Protein AF-A0A645CC15-F1 (afdb_monomer_lite)

InterPro domains:
  IPR006121 Heavy metal-associated domain, HMA [PF00403] (12-64)
  IPR006121 Heavy metal-associated domain, HMA [PS50846] (5-71)
  IPR006121 Heavy metal-associated domain, HMA [cd00371] (8-65)
  IPR036163 Heavy metal-associated domain superfamily [SSF55008] (3-65)

Secondary structure (DSSP, 8-state):
-PPEEEEEEE-TT--SHHHHHHHHHHHHTSTTEEEEEEETTTTEEEEEEE-TT--HHHHHHHHHHHHHS-----EEEETTEEEE--

Organism: NCBI:txid1076179

Radius of gyration: 12.29 Å; chains: 1; bounding box: 32×30×28 Å

Foldseek 3Di:
DWDKDKDKDQAPLCPDPLLVVLLVVLLVLEPFWPDWDADVPRSMTMTIGGHPQDDPVLSVVSSVCCSVVVDSFSQHCDNNDGDGPD

Structure (mmCIF, N/CA/C/O backbone):
data_AF-A0A645CC15-F1
#
_entry.id   AF-A0A645CC15-F1
#
loop_
_atom_site.group_PDB
_atom_site.id
_atom_site.type_symbol
_atom_site.label_atom_id
_atom_site.label_alt_id
_atom_site.label_comp_id
_atom_site.label_asym_id
_atom_site.label_entity_id
_atom_site.label_seq_id
_atom_site.pdbx_PDB_ins_code
_atom_site.Cartn_x
_atom_site.Cartn_y
_atom_site.Cartn_z
_atom_site.occupancy
_atom_site.B_iso_or_equiv
_atom_site.auth_seq_id
_atom_site.auth_comp_id
_atom_site.auth_asym_id
_atom_site.auth_atom_id
_atom_site.pdbx_PDB_model_num
ATOM 1 N N . MET A 1 1 ? -22.075 5.997 10.101 1.00 57.97 1 MET A N 1
ATOM 2 C CA . MET A 1 1 ? -21.750 6.798 8.904 1.00 57.97 1 MET A CA 1
ATOM 3 C C . MET A 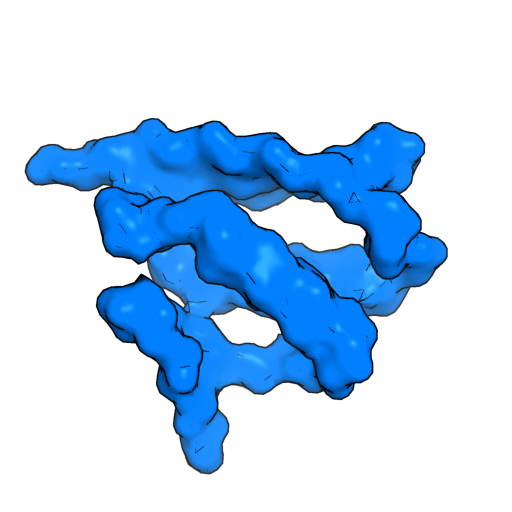1 1 ? -20.355 6.393 8.501 1.00 57.97 1 MET A C 1
ATOM 5 O O . MET A 1 1 ? -19.455 6.564 9.310 1.00 57.97 1 MET A O 1
ATOM 9 N N . ASN A 1 2 ? -20.195 5.766 7.343 1.00 68.12 2 ASN A N 1
ATOM 10 C CA . ASN A 1 2 ? -18.873 5.397 6.869 1.00 68.12 2 ASN A CA 1
ATOM 11 C C . ASN A 1 2 ? -18.234 6.595 6.154 1.00 68.12 2 ASN A C 1
ATOM 13 O O . ASN A 1 2 ? -18.883 7.234 5.325 1.00 68.12 2 ASN A O 1
ATOM 17 N N . THR A 1 3 ? -16.981 6.902 6.485 1.00 82.50 3 THR A N 1
ATOM 18 C CA . THR A 1 3 ? -16.244 8.026 5.898 1.00 82.50 3 THR A CA 1
ATOM 19 C C . THR A 1 3 ? -15.385 7.537 4.737 1.00 82.50 3 THR A C 1
ATOM 21 O O . THR A 1 3 ? -14.643 6.561 4.862 1.00 82.50 3 THR A O 1
ATOM 24 N N . ILE A 1 4 ? -15.466 8.222 3.595 1.00 88.06 4 ILE A N 1
ATOM 25 C CA . ILE A 1 4 ? -14.613 7.937 2.439 1.00 88.06 4 ILE A CA 1
ATOM 26 C C . ILE A 1 4 ? -13.303 8.713 2.584 1.00 88.06 4 ILE A C 1
ATOM 28 O O . ILE A 1 4 ? -13.285 9.943 2.636 1.00 88.06 4 ILE A O 1
ATOM 32 N N . HIS A 1 5 ? -12.189 7.992 2.575 1.00 87.25 5 HIS A N 1
ATOM 33 C CA . HIS A 1 5 ? -10.843 8.541 2.623 1.00 87.25 5 HIS A CA 1
ATOM 34 C C . HIS A 1 5 ? -10.128 8.309 1.295 1.00 87.25 5 HIS A C 1
ATOM 36 O O . HIS A 1 5 ? -10.162 7.222 0.726 1.00 87.25 5 HIS A O 1
ATOM 42 N N . THR A 1 6 ? -9.431 9.337 0.806 1.00 89.88 6 THR A N 1
ATOM 43 C CA . THR A 1 6 ? -8.568 9.232 -0.377 1.00 89.88 6 THR A CA 1
ATOM 44 C C . THR A 1 6 ? -7.115 9.449 0.015 1.00 89.88 6 THR A C 1
ATOM 46 O O . THR A 1 6 ? -6.740 10.505 0.524 1.00 89.88 6 THR A O 1
ATOM 49 N N . VAL A 1 7 ? -6.263 8.475 -0.290 1.00 88.25 7 VAL A N 1
ATOM 50 C CA . VAL A 1 7 ? -4.828 8.517 -0.016 1.00 88.25 7 VAL A CA 1
ATOM 51 C C . VAL A 1 7 ? -4.047 8.448 -1.322 1.00 88.25 7 VAL A C 1
ATOM 53 O O . VAL A 1 7 ? -4.275 7.583 -2.162 1.00 88.25 7 VAL A O 1
ATOM 56 N N . LYS A 1 8 ? -3.081 9.360 -1.478 1.00 89.38 8 LYS A N 1
ATOM 57 C CA . LYS A 1 8 ? -2.120 9.370 -2.588 1.00 89.38 8 LYS A CA 1
ATOM 58 C C . LYS A 1 8 ? -0.724 9.046 -2.061 1.00 89.38 8 LYS A C 1
ATOM 60 O O . LYS A 1 8 ? -0.230 9.691 -1.131 1.00 89.38 8 LYS A O 1
ATOM 65 N N . LEU A 1 9 ? -0.090 8.043 -2.652 1.00 86.19 9 LEU A N 1
ATOM 66 C CA . LEU A 1 9 ? 1.243 7.562 -2.312 1.00 86.19 9 LEU A CA 1
ATOM 67 C C . LEU A 1 9 ? 2.107 7.578 -3.568 1.00 86.19 9 LEU A C 1
ATOM 69 O O . LEU A 1 9 ? 1.786 6.935 -4.562 1.00 86.19 9 LEU A O 1
ATOM 73 N N . LYS A 1 10 ? 3.219 8.309 -3.520 1.00 84.12 10 LYS A N 1
ATOM 74 C CA . LYS A 1 10 ? 4.242 8.236 -4.562 1.00 84.12 10 LYS A CA 1
ATOM 75 C C . LYS A 1 10 ? 5.143 7.049 -4.245 1.00 84.12 10 LYS A C 1
ATOM 77 O O . LYS A 1 10 ? 5.690 7.001 -3.140 1.00 84.12 10 LYS A O 1
ATOM 82 N N . GLN A 1 11 ? 5.259 6.096 -5.165 1.00 75.06 11 GLN A N 1
ATOM 83 C CA . GLN A 1 11 ? 6.101 4.922 -4.977 1.00 75.06 11 GLN A CA 1
ATOM 84 C C . GLN A 1 11 ? 7.109 4.725 -6.092 1.00 75.06 11 GLN A C 1
ATOM 86 O O . GLN A 1 11 ? 6.813 4.198 -7.159 1.00 75.06 11 GLN A O 1
ATOM 91 N N . SER A 1 12 ? 8.348 5.098 -5.785 1.00 70.19 12 SER A N 1
ATOM 92 C CA . SER A 1 12 ? 9.484 4.981 -6.694 1.00 70.19 12 SER A CA 1
ATOM 93 C C . SER A 1 12 ? 9.910 3.531 -6.944 1.00 70.19 12 SER A C 1
ATOM 95 O O . SER A 1 12 ? 10.523 3.266 -7.974 1.00 70.19 12 SER A O 1
ATOM 97 N N . ASN A 1 13 ? 9.563 2.613 -6.029 1.00 66.00 13 ASN A N 1
ATOM 98 C CA . ASN A 1 13 ? 9.967 1.201 -6.050 1.00 66.00 13 ASN A CA 1
ATOM 99 C C . ASN A 1 13 ? 9.047 0.279 -6.880 1.00 66.00 13 ASN A C 1
ATOM 101 O O . ASN A 1 13 ? 9.312 -0.915 -6.994 1.00 66.00 13 ASN A O 1
ATOM 105 N N . MET A 1 14 ? 7.976 0.804 -7.487 1.00 65.06 14 MET A N 1
ATOM 106 C CA . MET A 1 14 ? 7.139 0.064 -8.443 1.00 65.06 14 MET A CA 1
ATOM 107 C C . MET A 1 14 ? 7.779 0.098 -9.835 1.00 65.06 14 MET A C 1
ATOM 109 O O . MET A 1 14 ? 7.382 0.877 -10.695 1.00 65.06 14 MET A O 1
ATOM 113 N N . LEU A 1 15 ? 8.829 -0.700 -10.030 1.00 59.78 15 LEU A N 1
ATOM 114 C CA . LEU A 1 15 ? 9.670 -0.633 -11.234 1.00 59.78 15 LEU A CA 1
ATOM 115 C C . LEU A 1 15 ? 9.310 -1.667 -12.312 1.00 59.78 15 LEU A C 1
ATOM 117 O O . LEU A 1 15 ? 9.765 -1.543 -13.442 1.00 59.78 15 LEU A O 1
ATOM 121 N N . CYS A 1 16 ? 8.496 -2.676 -11.996 1.00 73.44 16 CYS A N 1
ATOM 122 C CA . CYS A 1 16 ? 8.157 -3.754 -12.926 1.00 73.44 16 CYS A CA 1
ATOM 123 C C . CYS A 1 16 ? 6.644 -3.991 -12.978 1.00 73.44 16 CYS A C 1
ATOM 125 O O . CYS A 1 16 ? 5.978 -3.976 -11.939 1.00 73.44 16 CYS A O 1
ATOM 127 N N . ASN A 1 17 ? 6.115 -4.298 -14.170 1.00 72.00 17 ASN A N 1
ATOM 128 C CA . ASN A 1 17 ? 4.706 -4.650 -14.390 1.00 72.00 17 ASN A CA 1
ATOM 129 C C . ASN A 1 17 ? 4.231 -5.749 -13.425 1.00 72.00 17 ASN A C 1
ATOM 131 O O . ASN A 1 17 ? 3.112 -5.692 -12.926 1.00 72.00 17 ASN A O 1
ATOM 135 N N . ARG A 1 18 ? 5.106 -6.704 -13.087 1.00 75.56 18 ARG A N 1
ATOM 136 C CA . ARG A 1 18 ? 4.810 -7.778 -12.128 1.00 75.56 18 ARG A CA 1
ATOM 137 C C . ARG A 1 18 ? 4.589 -7.253 -10.704 1.00 75.56 18 ARG A C 1
ATOM 139 O O . ARG A 1 18 ? 3.636 -7.658 -10.043 1.00 75.56 18 ARG A O 1
ATOM 146 N N . CYS A 1 19 ? 5.425 -6.313 -10.256 1.00 76.25 19 CYS A N 1
ATOM 147 C CA . CYS A 1 19 ? 5.278 -5.661 -8.952 1.00 76.25 19 CYS A CA 1
ATOM 148 C C . CYS A 1 19 ? 4.005 -4.811 -8.899 1.00 76.25 19 CYS A C 1
ATOM 150 O O . CYS A 1 19 ? 3.312 -4.824 -7.886 1.00 76.25 19 CYS A O 1
ATOM 152 N N . LEU A 1 20 ? 3.657 -4.126 -9.995 1.00 78.94 20 LEU A N 1
ATOM 153 C CA . LEU A 1 20 ? 2.391 -3.400 -10.082 1.00 78.94 20 LEU A CA 1
ATOM 154 C C . LEU A 1 20 ? 1.203 -4.344 -9.892 1.00 78.94 20 LEU A C 1
ATOM 156 O O . LEU A 1 20 ? 0.349 -4.078 -9.051 1.00 78.94 20 LEU A O 1
ATOM 160 N N . THR A 1 21 ? 1.146 -5.437 -10.658 1.00 80.75 21 THR A N 1
ATOM 161 C CA . THR A 1 21 ? 0.041 -6.399 -10.571 1.00 80.75 21 THR A CA 1
ATOM 162 C C . THR A 1 21 ? -0.108 -6.947 -9.155 1.00 80.75 21 THR A C 1
ATOM 164 O O . THR A 1 21 ? -1.228 -7.055 -8.661 1.00 80.75 21 THR A O 1
ATOM 167 N N . ASN A 1 22 ? 1.004 -7.247 -8.480 1.00 81.00 22 ASN A N 1
ATOM 168 C CA . ASN A 1 22 ? 0.981 -7.706 -7.095 1.00 81.00 22 ASN A CA 1
ATOM 169 C C . ASN A 1 22 ? 0.422 -6.651 -6.140 1.00 81.00 22 ASN A C 1
ATOM 171 O O . ASN A 1 22 ? -0.409 -6.984 -5.301 1.00 81.00 22 ASN A O 1
ATOM 175 N N . VAL A 1 23 ? 0.831 -5.389 -6.280 1.00 81.69 23 VAL A N 1
ATOM 176 C CA . VAL A 1 23 ? 0.331 -4.312 -5.420 1.00 81.69 23 VAL A CA 1
ATOM 177 C C . VAL A 1 23 ? -1.157 -4.072 -5.647 1.00 81.69 23 VAL A C 1
ATOM 179 O O . VAL A 1 23 ? -1.909 -3.981 -4.682 1.00 81.69 23 VAL A O 1
ATOM 182 N N . VAL A 1 24 ? -1.594 -3.996 -6.907 1.00 83.19 24 VAL A N 1
ATOM 183 C CA . VAL A 1 24 ? -3.013 -3.832 -7.253 1.00 83.19 24 VAL A CA 1
ATOM 184 C C . VAL A 1 24 ? -3.827 -4.970 -6.643 1.00 83.19 24 VAL A C 1
ATOM 186 O O . VAL A 1 24 ? -4.799 -4.702 -5.949 1.00 83.19 24 VAL A O 1
ATOM 189 N N . LYS A 1 25 ? -3.384 -6.224 -6.806 1.00 82.56 25 LYS A N 1
ATOM 190 C CA . LYS A 1 25 ? -4.033 -7.386 -6.182 1.00 82.56 25 LYS A CA 1
ATOM 191 C C . LYS A 1 25 ? -4.069 -7.282 -4.659 1.00 82.56 25 LYS A C 1
ATOM 193 O O . LYS A 1 25 ? -5.125 -7.477 -4.078 1.00 82.56 25 LYS A O 1
ATOM 198 N N . ALA A 1 26 ? -2.941 -6.978 -4.018 1.00 81.75 26 ALA A N 1
ATOM 199 C CA . ALA A 1 26 ? -2.847 -6.890 -2.563 1.00 81.75 26 ALA A CA 1
ATOM 200 C C . ALA A 1 26 ? -3.775 -5.815 -1.992 1.00 81.75 26 ALA A C 1
ATOM 202 O O . ALA A 1 26 ? -4.436 -6.047 -0.986 1.00 81.75 26 ALA A O 1
ATOM 203 N N . LEU A 1 27 ? -3.848 -4.660 -2.655 1.00 81.12 27 LEU A N 1
ATOM 204 C CA . LEU A 1 27 ? -4.753 -3.587 -2.275 1.00 81.12 27 LEU A CA 1
ATOM 205 C C . LEU A 1 27 ? -6.211 -3.985 -2.532 1.00 81.12 27 LEU A C 1
ATOM 207 O O . LEU A 1 27 ? -7.022 -3.831 -1.636 1.00 81.12 27 LEU A O 1
ATOM 211 N N . SER A 1 28 ? -6.554 -4.571 -3.682 1.00 82.19 28 SER A N 1
ATOM 212 C CA . SER A 1 28 ? -7.926 -5.026 -3.969 1.00 82.19 28 SER A CA 1
ATOM 213 C C . SER A 1 28 ? -8.461 -6.091 -3.002 1.00 82.19 28 SER A C 1
ATOM 215 O O . SER A 1 28 ? -9.670 -6.273 -2.930 1.00 82.19 28 SER A O 1
ATOM 217 N N . LEU A 1 29 ? -7.593 -6.793 -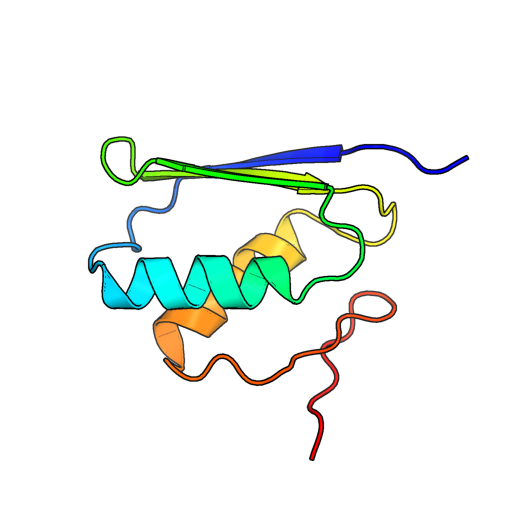2.267 1.00 78.81 29 LEU A N 1
ATOM 218 C CA . LEU A 1 29 ? -7.995 -7.730 -1.209 1.00 78.81 29 LEU A CA 1
ATOM 219 C C . LEU A 1 29 ? -8.364 -7.034 0.110 1.00 78.81 29 LEU A C 1
ATOM 221 O O . LEU A 1 29 ? -8.858 -7.687 1.026 1.00 78.81 29 LEU A O 1
ATOM 225 N N . ILE A 1 30 ? -8.094 -5.736 0.234 1.00 78.62 30 ILE A N 1
ATOM 226 C CA . ILE A 1 30 ? -8.434 -4.955 1.416 1.00 78.62 30 ILE A CA 1
ATOM 227 C C . ILE A 1 30 ? -9.927 -4.632 1.381 1.00 78.62 30 ILE A C 1
ATOM 229 O O . ILE A 1 30 ? -10.415 -3.957 0.472 1.00 78.62 30 ILE A O 1
ATOM 233 N N . GLU A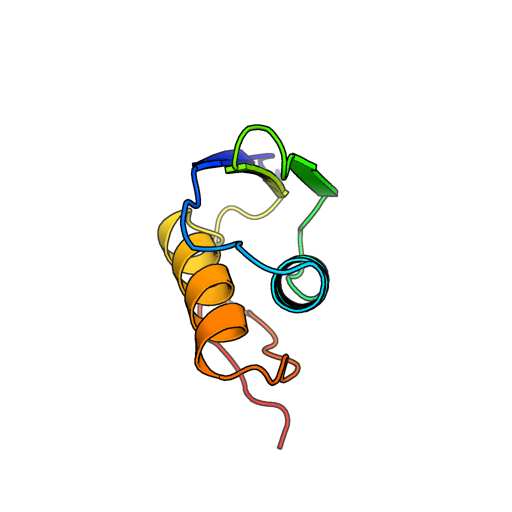 1 31 ? -10.640 -5.054 2.419 1.00 77.88 31 GLU A N 1
ATOM 234 C CA . GLU A 1 31 ? -12.043 -4.700 2.595 1.00 77.88 31 GLU A CA 1
ATOM 235 C C . GLU A 1 31 ? -12.223 -3.194 2.817 1.00 77.88 31 GLU A C 1
ATOM 237 O O . GLU A 1 31 ? -11.512 -2.551 3.597 1.00 77.88 31 GLU A O 1
ATOM 242 N N . GLY A 1 32 ? -13.207 -2.630 2.119 1.00 81.75 32 GLY A N 1
ATOM 243 C CA . GLY A 1 32 ? -13.523 -1.207 2.164 1.00 81.75 32 GLY A CA 1
ATOM 244 C C . GLY A 1 32 ? -12.829 -0.371 1.091 1.00 81.75 32 GLY A C 1
ATOM 245 O O . GLY A 1 32 ? -13.071 0.828 1.047 1.00 81.75 32 GLY A O 1
ATOM 246 N N . ILE A 1 33 ? -12.003 -0.927 0.195 1.00 85.38 33 ILE A N 1
ATOM 247 C CA . ILE A 1 33 ? -11.569 -0.156 -0.984 1.00 85.38 33 ILE A CA 1
ATOM 248 C C . ILE A 1 33 ? -12.750 0.061 -1.934 1.00 85.38 33 ILE A C 1
ATOM 250 O O . ILE A 1 33 ? -13.380 -0.891 -2.379 1.00 85.38 33 ILE A O 1
ATOM 254 N N . GLN A 1 34 ? -12.985 1.325 -2.283 1.00 88.31 34 GLN A N 1
ATOM 255 C CA . GLN A 1 34 ? -13.981 1.761 -3.264 1.00 88.31 34 GLN A CA 1
ATOM 256 C C . GLN A 1 34 ? -13.345 1.987 -4.644 1.00 88.31 34 GLN A C 1
ATOM 258 O O . GLN A 1 34 ? -13.882 1.577 -5.667 1.00 88.31 34 GLN A O 1
ATOM 263 N N . GLU A 1 35 ? -12.173 2.630 -4.690 1.00 88.38 35 GLU A N 1
ATOM 264 C CA . GLU A 1 35 ? -11.492 2.958 -5.946 1.00 88.38 35 GLU A CA 1
ATOM 265 C C . GLU A 1 35 ? -9.980 2.798 -5.798 1.00 88.38 35 GLU A C 1
ATOM 267 O O . GLU A 1 35 ? -9.375 3.224 -4.813 1.00 88.38 35 GLU A O 1
ATOM 272 N N . LEU A 1 36 ? -9.346 2.223 -6.817 1.00 87.62 36 LEU A N 1
ATOM 273 C CA . LEU A 1 36 ? -7.902 2.072 -6.883 1.00 87.62 36 LEU A CA 1
ATOM 274 C C . LEU A 1 36 ? -7.399 2.555 -8.237 1.00 87.62 36 LEU A C 1
ATOM 276 O O . LEU A 1 36 ? -7.803 2.055 -9.283 1.00 87.62 36 LEU A O 1
ATOM 280 N N . ASN A 1 37 ? -6.499 3.531 -8.216 1.00 87.31 37 ASN A N 1
ATOM 281 C CA . ASN A 1 37 ? -5.967 4.152 -9.416 1.00 87.31 37 ASN A CA 1
ATOM 282 C C . ASN A 1 37 ? -4.443 4.233 -9.319 1.00 87.31 37 ASN A C 1
ATOM 284 O O . ASN A 1 37 ? -3.900 4.901 -8.439 1.00 87.31 37 ASN A O 1
ATOM 288 N N . VAL A 1 38 ? -3.741 3.532 -10.208 1.00 83.06 38 VAL A N 1
ATOM 289 C CA . VAL A 1 38 ? -2.276 3.510 -10.220 1.00 83.06 38 VAL A CA 1
ATOM 290 C C . VAL A 1 38 ? -1.763 4.076 -11.525 1.00 83.06 38 VAL A C 1
ATOM 292 O O . VAL A 1 38 ? -2.152 3.648 -12.606 1.00 83.06 38 VAL A O 1
ATOM 295 N N . ASN A 1 39 ? -0.846 5.024 -11.409 1.00 84.62 39 ASN A N 1
ATOM 296 C CA . ASN A 1 39 ? -0.179 5.661 -12.520 1.00 84.62 39 ASN A CA 1
ATOM 297 C C . ASN A 1 39 ? 1.315 5.322 -12.455 1.00 84.62 39 ASN A C 1
ATOM 299 O O . ASN A 1 39 ? 2.047 5.886 -11.640 1.00 84.62 39 ASN A O 1
ATOM 303 N N . LEU A 1 40 ? 1.752 4.379 -13.294 1.00 78.06 40 LEU A N 1
ATOM 304 C CA . LEU A 1 40 ? 3.160 3.975 -13.384 1.00 78.06 40 LEU A CA 1
ATOM 305 C C . LEU A 1 40 ? 4.056 5.098 -13.900 1.00 78.06 40 LEU A C 1
ATOM 307 O O . LEU A 1 40 ? 5.136 5.302 -13.354 1.00 78.06 40 LEU A O 1
ATOM 311 N N . ASP A 1 41 ? 3.580 5.846 -14.893 1.00 82.38 41 ASP A N 1
ATOM 312 C CA . ASP A 1 41 ? 4.314 6.943 -15.526 1.00 82.38 41 ASP A CA 1
ATOM 313 C C . ASP A 1 41 ? 4.719 8.006 -14.489 1.00 82.38 41 ASP A C 1
ATOM 315 O O . ASP A 1 41 ? 5.882 8.383 -14.348 1.00 82.38 41 ASP A O 1
ATOM 319 N N . LYS A 1 42 ? 3.765 8.375 -13.625 1.00 84.25 42 LYS A N 1
ATOM 320 C CA . LYS A 1 42 ? 3.967 9.319 -12.514 1.00 84.25 42 LYS A CA 1
ATOM 321 C C . LYS A 1 42 ? 4.429 8.660 -11.213 1.00 84.25 42 LYS A C 1
ATOM 323 O O . LYS A 1 42 ? 4.640 9.367 -10.220 1.00 84.25 42 LYS A O 1
ATOM 328 N N . LYS A 1 43 ? 4.560 7.330 -11.187 1.00 83.81 43 LYS A N 1
ATOM 329 C CA . LYS A 1 43 ? 4.853 6.520 -9.993 1.00 83.81 43 LYS A CA 1
ATOM 330 C C . LYS A 1 43 ? 3.936 6.864 -8.812 1.00 83.81 43 LYS A C 1
ATOM 332 O O . LYS A 1 43 ? 4.394 7.047 -7.681 1.00 83.81 43 LYS A O 1
ATOM 337 N N . LEU A 1 44 ? 2.642 7.024 -9.083 1.00 84.88 44 LEU A N 1
ATOM 338 C CA . LEU A 1 44 ? 1.646 7.505 -8.129 1.00 84.88 44 LEU A CA 1
ATOM 339 C C . LEU A 1 44 ? 0.506 6.500 -7.975 1.00 84.88 44 LEU A C 1
ATOM 341 O O . LEU A 1 44 ? -0.111 6.091 -8.949 1.00 84.88 44 LEU A O 1
ATOM 345 N N . VAL A 1 45 ? 0.203 6.146 -6.732 1.00 85.94 45 VAL A N 1
ATOM 346 C CA . VAL A 1 45 ? -0.882 5.245 -6.337 1.00 85.94 45 VAL A CA 1
ATOM 347 C C . VAL A 1 45 ? -1.920 6.078 -5.592 1.00 85.94 45 VAL A C 1
ATOM 349 O O . VAL A 1 45 ? -1.603 6.699 -4.576 1.00 85.94 45 VAL A O 1
ATOM 352 N N . LYS A 1 46 ? -3.151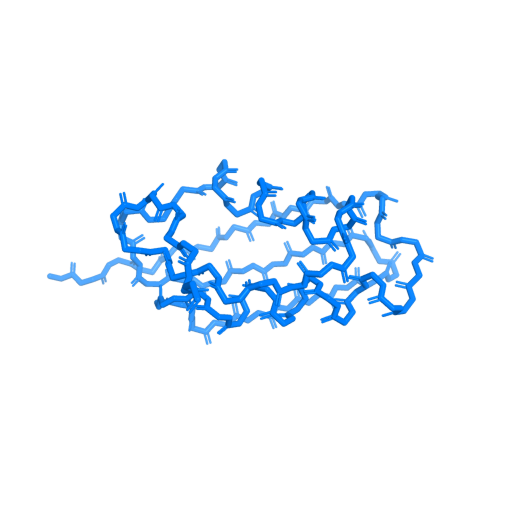 6.120 -6.090 1.00 89.19 46 LYS A N 1
ATOM 353 C CA . LYS A 1 46 ? -4.309 6.729 -5.435 1.00 89.19 46 LYS A CA 1
ATOM 354 C C . LYS A 1 46 ? -5.255 5.607 -5.013 1.00 89.19 46 LYS A C 1
ATOM 356 O O . LYS A 1 46 ? -5.650 4.791 -5.838 1.00 89.19 46 LYS A O 1
ATOM 361 N N . ILE A 1 47 ? -5.607 5.582 -3.735 1.00 89.06 47 ILE A N 1
ATOM 362 C CA . ILE A 1 47 ? -6.570 4.641 -3.169 1.00 89.06 47 ILE A CA 1
ATOM 363 C C . ILE A 1 47 ? -7.687 5.445 -2.513 1.00 89.06 47 ILE A C 1
ATOM 365 O O . ILE A 1 47 ? -7.405 6.366 -1.746 1.00 89.06 47 ILE A O 1
ATOM 369 N N . THR A 1 48 ? -8.925 5.075 -2.797 1.00 89.69 48 THR A N 1
ATOM 370 C CA . THR A 1 48 ? -10.130 5.572 -2.142 1.00 89.69 48 THR A CA 1
ATOM 371 C C . THR A 1 48 ? -10.747 4.409 -1.381 1.00 89.69 48 THR A C 1
ATOM 373 O O . THR A 1 48 ? -11.026 3.366 -1.972 1.00 89.69 48 THR A O 1
ATOM 376 N N . TYR A 1 49 ? -10.931 4.562 -0.078 1.00 88.00 49 TYR A N 1
ATOM 377 C CA . TYR A 1 49 ? -11.471 3.518 0.782 1.00 88.00 49 TYR A CA 1
ATOM 378 C C . TYR A 1 49 ? -12.446 4.099 1.798 1.00 88.00 49 TYR A C 1
ATOM 380 O O . TYR A 1 49 ? -12.320 5.238 2.234 1.00 88.00 49 TYR A O 1
ATOM 388 N N . GLU A 1 50 ? -13.419 3.291 2.164 1.00 86.88 50 GLU A N 1
ATOM 389 C CA . GLU A 1 50 ? -14.502 3.593 3.074 1.00 86.88 50 GLU A CA 1
ATOM 390 C C . GLU A 1 50 ? -14.303 2.760 4.346 1.00 86.88 50 GLU A C 1
ATOM 392 O O . GLU A 1 50 ? -14.910 1.710 4.543 1.00 86.88 50 GLU A O 1
ATOM 397 N N . ASN A 1 51 ? -13.340 3.175 5.169 1.00 79.25 51 ASN A N 1
ATOM 398 C CA . ASN A 1 51 ? -13.023 2.494 6.419 1.00 79.25 51 ASN A CA 1
ATOM 399 C C . ASN A 1 51 ? -12.196 3.415 7.324 1.00 79.25 51 ASN A C 1
ATOM 401 O O . ASN A 1 51 ? -11.030 3.681 7.032 1.00 79.25 51 ASN A O 1
ATOM 405 N N . ASP A 1 52 ? -12.771 3.839 8.448 1.00 73.25 52 ASP A N 1
ATOM 406 C CA . ASP A 1 52 ? -12.086 4.656 9.462 1.00 73.25 52 ASP A CA 1
ATOM 407 C C . ASP A 1 52 ? -10.902 3.921 10.116 1.00 73.25 52 ASP A C 1
ATOM 409 O O . ASP A 1 52 ? -9.982 4.536 10.656 1.00 73.25 52 ASP A O 1
ATOM 413 N N . LYS A 1 53 ? -10.877 2.584 10.042 1.00 70.50 53 LYS A N 1
ATOM 414 C CA . LYS A 1 53 ? -9.768 1.792 10.573 1.00 70.50 53 LYS A CA 1
ATOM 415 C C . LYS A 1 53 ? -8.564 1.839 9.635 1.00 70.50 53 LYS A C 1
ATOM 417 O O . LYS A 1 53 ? -7.439 1.833 10.119 1.00 70.50 53 LYS A O 1
ATOM 422 N N . LEU A 1 54 ? -8.742 1.956 8.316 1.00 75.75 54 LEU A N 1
ATOM 423 C CA . LEU A 1 54 ? -7.619 1.947 7.375 1.00 75.75 54 LEU A CA 1
ATOM 424 C C . LEU A 1 54 ? -6.812 3.246 7.434 1.00 75.75 54 LEU A C 1
ATOM 426 O O . LEU A 1 54 ? -7.284 4.342 7.139 1.00 75.75 54 LEU A O 1
ATOM 430 N N . SER A 1 55 ? -5.528 3.108 7.748 1.00 79.12 55 SER A N 1
ATOM 431 C CA . SER A 1 55 ? -4.587 4.225 7.776 1.00 79.12 55 SER A CA 1
ATOM 432 C C . SER A 1 55 ? -3.615 4.186 6.600 1.00 79.12 55 SER A C 1
ATOM 434 O O . SER A 1 55 ? -3.160 3.125 6.169 1.00 79.12 55 SER A O 1
ATOM 436 N N . LYS A 1 56 ? -3.168 5.367 6.154 1.00 82.38 56 LYS A N 1
ATOM 437 C CA . LYS A 1 56 ? -2.121 5.528 5.123 1.00 82.38 56 LYS A CA 1
ATOM 438 C C . LYS A 1 56 ? -0.868 4.679 5.389 1.00 82.38 56 LYS A C 1
ATOM 440 O O . LYS A 1 56 ? -0.235 4.211 4.444 1.00 82.38 56 LYS A O 1
ATOM 445 N N . LYS A 1 57 ? -0.506 4.485 6.664 1.00 82.69 57 LYS A N 1
ATOM 446 C CA . LYS A 1 57 ? 0.633 3.657 7.087 1.00 82.69 57 LYS A CA 1
ATOM 447 C C . LYS A 1 57 ? 0.445 2.184 6.704 1.00 82.69 57 LYS A C 1
ATOM 449 O O . LYS A 1 57 ? 1.351 1.613 6.110 1.00 82.69 57 LYS A O 1
ATOM 454 N N . VAL A 1 58 ? -0.739 1.626 6.960 1.00 81.44 58 VAL A N 1
ATOM 455 C CA . VAL A 1 58 ? -1.097 0.235 6.633 1.00 81.44 58 VAL A CA 1
ATOM 456 C C . VAL A 1 58 ? -1.056 0.017 5.124 1.00 81.44 58 VAL A C 1
ATOM 458 O O . VAL A 1 58 ? -0.398 -0.900 4.648 1.00 81.44 58 VAL A O 1
ATOM 461 N N . ILE A 1 59 ? -1.652 0.930 4.353 1.00 83.19 59 ILE A N 1
ATOM 462 C CA . ILE A 1 59 ? -1.622 0.881 2.883 1.00 83.19 59 ILE A CA 1
ATOM 463 C C . ILE A 1 59 ? -0.178 0.881 2.365 1.00 83.19 59 ILE A C 1
ATOM 465 O O . ILE A 1 59 ? 0.177 0.095 1.490 1.00 83.19 59 ILE A O 1
ATOM 469 N N . ARG A 1 60 ? 0.687 1.746 2.910 1.00 84.25 60 ARG A N 1
ATOM 470 C CA . ARG A 1 60 ? 2.103 1.796 2.518 1.00 84.25 60 ARG A CA 1
ATOM 471 C C . ARG A 1 60 ? 2.835 0.495 2.847 1.00 84.25 60 ARG A C 1
ATOM 473 O O . ARG A 1 60 ? 3.660 0.057 2.048 1.00 84.25 60 ARG A O 1
ATOM 480 N N . GLU A 1 61 ? 2.548 -0.091 4.003 1.00 82.69 61 GLU A N 1
ATOM 481 C CA . GLU A 1 61 ? 3.131 -1.360 4.428 1.00 82.69 61 GLU A CA 1
ATOM 482 C C . GLU A 1 61 ? 2.729 -2.492 3.480 1.00 82.69 61 GLU A C 1
ATOM 484 O O . GLU A 1 61 ? 3.606 -3.187 2.984 1.00 82.69 61 GLU A O 1
ATOM 489 N N . ILE A 1 62 ? 1.447 -2.585 3.113 1.00 80.38 62 ILE A N 1
ATOM 490 C CA . ILE A 1 62 ? 0.925 -3.558 2.137 1.00 80.38 62 ILE A CA 1
ATOM 491 C C . ILE A 1 62 ? 1.647 -3.444 0.797 1.00 80.38 62 ILE A C 1
ATOM 493 O O . ILE A 1 62 ? 2.076 -4.446 0.224 1.00 80.38 62 ILE A O 1
ATOM 497 N N . ILE A 1 63 ? 1.821 -2.214 0.308 1.00 81.81 63 ILE A N 1
ATOM 498 C CA . ILE A 1 63 ? 2.535 -1.965 -0.944 1.00 81.81 63 ILE A CA 1
ATOM 499 C C . ILE A 1 63 ? 3.974 -2.481 -0.845 1.00 81.81 63 ILE A C 1
ATOM 501 O O . ILE A 1 63 ? 4.408 -3.233 -1.714 1.00 81.81 63 ILE A O 1
ATOM 505 N N . ASN A 1 64 ? 4.707 -2.131 0.213 1.00 82.00 64 ASN A N 1
ATOM 506 C CA . ASN A 1 64 ? 6.079 -2.607 0.396 1.00 82.00 64 ASN A CA 1
ATOM 507 C C . ASN A 1 64 ? 6.145 -4.134 0.522 1.00 82.00 64 ASN A C 1
ATOM 509 O O . ASN A 1 64 ? 6.983 -4.763 -0.117 1.00 82.00 64 ASN A O 1
ATOM 513 N N . ASP A 1 65 ? 5.239 -4.728 1.291 1.00 80.50 65 ASP A N 1
ATOM 514 C CA . ASP A 1 65 ? 5.192 -6.164 1.544 1.00 80.50 65 ASP A CA 1
ATOM 515 C C . ASP A 1 65 ? 4.940 -6.957 0.254 1.00 80.50 65 ASP A C 1
ATOM 517 O O . ASP A 1 65 ? 5.620 -7.945 -0.023 1.00 80.50 65 ASP A O 1
ATOM 521 N N . SER A 1 66 ? 4.037 -6.456 -0.596 1.00 78.19 66 SER A N 1
ATOM 522 C CA . SER A 1 66 ? 3.736 -7.048 -1.905 1.00 78.19 66 SER A CA 1
ATOM 523 C C . SER A 1 66 ? 4.898 -6.963 -2.907 1.00 78.19 66 SER A C 1
ATOM 525 O O . SER A 1 66 ? 4.998 -7.811 -3.799 1.00 78.19 66 SER A O 1
ATOM 527 N N . ILE A 1 67 ? 5.792 -5.977 -2.748 1.00 76.56 67 ILE A N 1
ATOM 528 C CA . ILE A 1 67 ? 7.007 -5.822 -3.560 1.00 76.56 67 ILE A CA 1
ATOM 529 C C . ILE A 1 67 ? 8.126 -6.729 -3.032 1.00 76.56 67 ILE A C 1
ATOM 531 O O . ILE A 1 67 ? 8.755 -7.425 -3.823 1.00 76.56 67 ILE A O 1
ATOM 535 N N . VAL A 1 68 ? 8.365 -6.741 -1.715 1.00 73.50 68 VAL A N 1
ATOM 536 C CA . VAL A 1 68 ? 9.476 -7.476 -1.081 1.00 73.50 68 VAL A CA 1
ATOM 537 C C . VAL A 1 68 ? 9.247 -8.984 -1.112 1.00 73.50 68 VAL A C 1
ATOM 539 O O . VAL A 1 68 ? 10.139 -9.735 -1.494 1.00 73.50 68 VAL A O 1
ATOM 542 N N . HIS A 1 69 ? 8.054 -9.444 -0.734 1.00 70.19 69 HIS A N 1
ATOM 543 C CA . HIS A 1 69 ? 7.797 -10.876 -0.594 1.00 70.19 69 HIS A CA 1
ATOM 544 C C . HIS A 1 69 ? 7.320 -11.533 -1.891 1.00 70.19 69 HIS A C 1
ATOM 546 O O . HIS A 1 69 ? 7.318 -12.761 -1.979 1.00 70.19 69 HIS A O 1
ATOM 552 N N . GLY A 1 70 ? 6.878 -10.757 -2.890 1.00 60.47 70 GLY A N 1
ATOM 553 C CA . GLY A 1 70 ? 6.400 -11.246 -4.193 1.00 60.47 70 GLY A CA 1
ATOM 554 C C . GLY A 1 70 ? 5.159 -12.157 -4.150 1.00 60.47 70 GLY A C 1
ATOM 555 O O . GLY A 1 70 ? 4.547 -12.409 -5.188 1.00 60.47 70 GLY A O 1
ATOM 556 N N . LYS A 1 71 ? 4.765 -12.633 -2.964 1.00 54.94 71 LYS A N 1
ATOM 557 C CA . LYS A 1 71 ? 3.576 -13.429 -2.677 1.00 54.94 71 LYS A CA 1
ATOM 558 C C . LYS A 1 71 ? 2.516 -12.518 -2.080 1.00 54.94 71 LYS A C 1
ATOM 560 O O . LYS A 1 71 ? 2.616 -12.103 -0.928 1.00 54.94 71 LYS A O 1
ATOM 565 N N . VAL A 1 72 ? 1.474 -12.256 -2.860 1.00 56.81 72 VAL A N 1
ATOM 566 C CA . VAL A 1 72 ? 0.223 -11.700 -2.344 1.00 56.81 72 VAL A CA 1
ATOM 567 C C . VAL A 1 72 ? -0.483 -12.828 -1.592 1.00 56.81 72 VAL A C 1
ATOM 569 O O . VAL A 1 72 ? -1.325 -13.528 -2.146 1.00 56.81 72 VAL A O 1
ATOM 572 N N . GLY A 1 73 ? -0.070 -13.092 -0.352 1.00 52.09 73 GLY A N 1
ATOM 573 C CA . GLY A 1 73 ? -0.898 -13.897 0.539 1.00 52.09 73 GLY A CA 1
ATOM 574 C C . GLY A 1 73 ? -2.202 -13.139 0.764 1.00 52.09 73 GLY A C 1
ATOM 575 O O . GLY A 1 73 ? -2.152 -11.920 0.929 1.00 52.09 73 GLY A O 1
ATOM 576 N N . LYS A 1 74 ? -3.350 -13.827 0.758 1.00 46.19 74 LYS A N 1
ATOM 577 C CA . LYS A 1 74 ? -4.597 -13.280 1.307 1.00 46.19 74 LYS A CA 1
ATOM 578 C C . 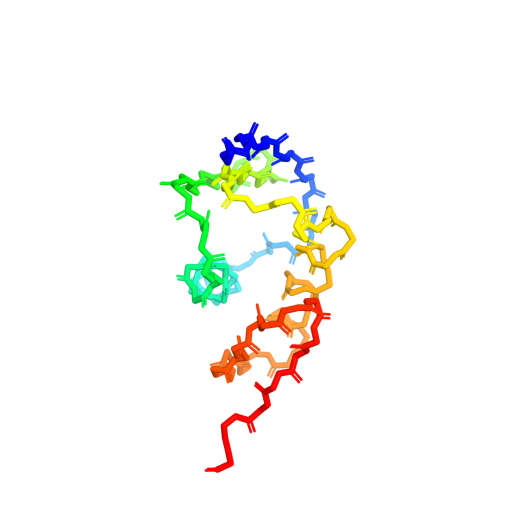LYS A 1 74 ? -4.304 -12.827 2.739 1.00 46.19 74 LYS A C 1
ATOM 580 O O . LYS A 1 74 ? -4.289 -13.636 3.664 1.00 46.19 74 LYS A O 1
ATOM 585 N N . LYS A 1 75 ? -3.977 -11.549 2.905 1.00 54.53 75 LYS A N 1
ATOM 586 C CA . LYS A 1 75 ? -3.954 -10.895 4.200 1.00 54.53 75 LYS A CA 1
ATOM 587 C C . LYS A 1 75 ? -5.317 -10.257 4.340 1.00 54.53 75 LYS A C 1
ATOM 589 O O . LYS A 1 75 ? -5.583 -9.242 3.705 1.00 54.53 75 LYS A O 1
ATOM 594 N N . ILE A 1 76 ? -6.189 -10.898 5.109 1.00 52.84 76 ILE A N 1
ATOM 595 C CA . ILE A 1 76 ? -7.450 -10.274 5.494 1.00 52.84 76 ILE A CA 1
ATOM 596 C C . ILE A 1 76 ? -7.096 -9.239 6.559 1.00 52.84 76 ILE A C 1
ATOM 598 O O . ILE A 1 76 ? -6.544 -9.575 7.610 1.00 52.84 76 ILE A O 1
ATOM 602 N N . TYR A 1 77 ? -7.333 -7.968 6.241 1.00 57.47 77 TYR A N 1
ATOM 603 C CA . TYR A 1 77 ? -7.095 -6.840 7.137 1.00 57.47 77 TYR A CA 1
ATOM 604 C C . TYR A 1 77 ? -8.386 -6.502 7.877 1.00 57.47 77 TYR A C 1
ATOM 606 O O . TYR A 1 77 ? -9.053 -5.517 7.573 1.00 57.47 77 TYR A O 1
ATOM 614 N N . ILE A 1 78 ? -8.722 -7.315 8.872 1.00 53.81 78 ILE A N 1
ATOM 615 C CA . ILE A 1 78 ? -9.738 -6.966 9.865 1.00 53.81 78 ILE A CA 1
ATOM 616 C C . ILE A 1 78 ? -9.047 -6.184 10.990 1.00 53.81 78 ILE A C 1
ATOM 618 O O . ILE A 1 78 ? -8.046 -6.623 11.553 1.00 53.81 78 ILE A O 1
ATOM 622 N N . ASP A 1 79 ? -9.547 -4.982 11.280 1.00 50.75 79 ASP A N 1
ATOM 623 C CA . ASP A 1 79 ? -9.082 -4.155 12.407 1.00 50.75 79 ASP A CA 1
ATOM 624 C C . ASP A 1 79 ? -7.568 -3.816 12.389 1.00 50.75 79 ASP A C 1
ATOM 626 O O . ASP A 1 79 ? -6.868 -3.937 13.388 1.00 50.75 79 ASP A O 1
ATOM 630 N N . ASN A 1 80 ? -7.019 -3.418 11.229 1.00 53.06 80 ASN A N 1
ATOM 631 C CA . ASN A 1 80 ? -5.587 -3.092 11.046 1.00 53.06 80 ASN A CA 1
ATOM 632 C C . ASN A 1 80 ? -4.587 -4.218 11.354 1.00 53.06 80 ASN A C 1
ATOM 634 O O . ASN A 1 80 ? -3.378 -3.973 11.382 1.00 53.06 80 ASN A O 1
ATOM 638 N N . ARG A 1 81 ? -5.045 -5.455 11.549 1.00 50.47 81 ARG A N 1
ATOM 639 C CA . ARG A 1 81 ? -4.175 -6.598 11.812 1.00 50.47 81 ARG A CA 1
ATOM 640 C C . ARG A 1 81 ? -4.184 -7.518 10.593 1.00 50.47 81 ARG A C 1
ATOM 642 O O . ARG A 1 81 ? -5.234 -7.889 10.085 1.00 50.47 81 ARG A O 1
ATOM 649 N N . ALA A 1 82 ? -2.996 -7.838 10.086 1.00 55.25 82 ALA A N 1
ATOM 650 C CA . ALA A 1 82 ? -2.842 -8.753 8.962 1.00 55.25 82 ALA A CA 1
ATOM 651 C C . ALA A 1 82 ? -3.075 -10.197 9.429 1.00 55.25 82 ALA A C 1
ATOM 653 O O . ALA A 1 82 ? -2.225 -10.754 10.124 1.00 55.25 82 ALA A O 1
ATOM 654 N N . TYR A 1 83 ? -4.187 -10.813 9.027 1.00 56.69 83 TYR A N 1
ATOM 655 C CA . TYR A 1 83 ? -4.428 -12.239 9.250 1.00 56.69 83 TYR A CA 1
ATOM 656 C C . TYR A 1 83 ? -3.941 -13.039 8.053 1.00 56.69 83 TYR A C 1
ATOM 658 O O . TYR A 1 83 ? -4.266 -12.722 6.912 1.00 56.69 83 TYR A O 1
ATOM 666 N N . ARG A 1 84 ? -3.139 -14.070 8.308 1.00 50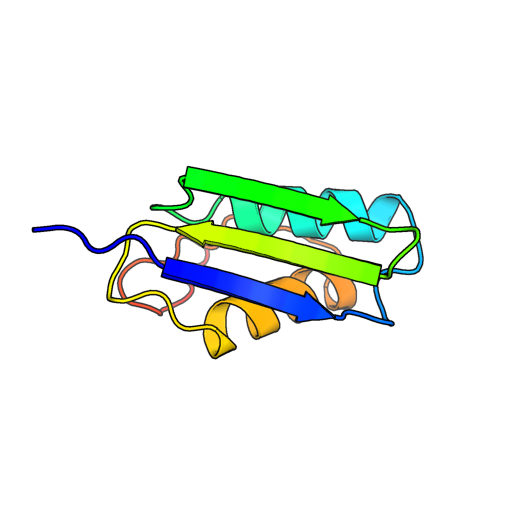.56 84 ARG A N 1
ATOM 667 C CA . ARG A 1 84 ? -2.644 -14.983 7.281 1.00 50.56 84 ARG A CA 1
ATOM 668 C C . ARG A 1 84 ? -3.575 -16.195 7.265 1.00 50.56 84 ARG A C 1
ATOM 670 O O . ARG A 1 84 ? -3.581 -16.954 8.229 1.00 50.56 84 ARG A O 1
ATOM 677 N N . GLU A 1 85 ? -4.386 -16.330 6.215 1.00 45.81 85 GLU A N 1
ATOM 678 C CA . GLU A 1 85 ? -5.181 -17.545 5.978 1.00 45.81 85 GLU A CA 1
ATOM 679 C C . GLU A 1 85 ? -4.166 -18.699 5.808 1.00 45.81 85 GLU A C 1
ATOM 681 O O . GLU A 1 85 ? -3.306 -18.623 4.924 1.00 45.81 85 GLU A O 1
ATOM 686 N N . SER A 1 86 ? -4.143 -19.632 6.775 1.00 46.22 86 SER A N 1
ATOM 687 C CA . SER A 1 86 ? -3.183 -20.752 6.858 1.00 46.22 86 SER A CA 1
ATOM 688 C C . SER A 1 86 ? -3.510 -21.853 5.865 1.00 46.22 86 SER A C 1
ATOM 690 O O . SER A 1 86 ? -4.717 -22.130 5.695 1.00 46.22 86 SER A O 1
#

Sequence (86 aa):
MNTIHTVKLKQSNMLCNRCLTNVVKALSLIEGIQELNVNLDKKLVKITYENDKLSKKVIREIINDSIVHGKVGKKIYIDNRAYRES

pLDDT: mean 74.97, std 12.76, range [45.81, 89.88]